Protein AF-A0A6P0MDU3-F1 (afdb_monomer_lite)

Radius of gyration: 16.69 Å; chains: 1; bounding box: 45×34×30 Å

pLDDT: mean 78.15, std 20.27, range [40.91, 98.0]

Sequence (66 aa):
MTVATTPVETNPIVLRMPPALDMDDDQFFEFCQINRDLRIERTSEGEIIVMPPTGSGTGGRNFSLN

Secondary structure (DSSP, 8-state):
----------PPEEE---GGG---HHHHHHHHHHSTTSEEEE-TTS-EEEEPPTTSS--S------

Foldseek 3Di:
DDDPDDDDPFDKDKDDDDPVPQDDPVRVVVVCVVVVQWDWDADPVGIIITGDDPDPPPPDDPPDDD

Structure (mmCIF, N/CA/C/O backbone):
data_AF-A0A6P0MDU3-F1
#
_entry.id   AF-A0A6P0MDU3-F1
#
loop_
_atom_site.group_PDB
_atom_site.id
_atom_site.type_symbol
_atom_site.label_atom_id
_atom_site.label_alt_id
_atom_site.label_comp_id
_atom_site.label_asym_id
_atom_site.label_entity_id
_atom_site.label_seq_id
_atom_site.pdbx_PDB_ins_code
_atom_site.Cartn_x
_atom_site.Cartn_y
_atom_site.Cartn_z
_atom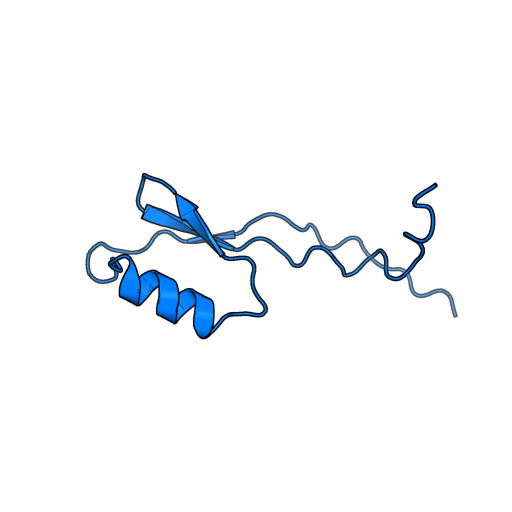_site.occupancy
_atom_site.B_iso_or_equiv
_atom_site.auth_seq_id
_atom_site.auth_comp_id
_atom_site.auth_asym_id
_atom_site.auth_atom_id
_atom_site.pdbx_PDB_model_num
ATOM 1 N N . MET A 1 1 ? 34.654 9.273 19.936 1.00 41.66 1 MET A N 1
ATOM 2 C CA . MET A 1 1 ? 33.487 10.158 19.745 1.00 41.66 1 MET A CA 1
ATOM 3 C C . MET A 1 1 ? 32.247 9.313 19.968 1.00 41.66 1 MET A C 1
ATOM 5 O O . MET A 1 1 ? 32.003 8.405 19.188 1.00 41.66 1 MET A O 1
ATOM 9 N N . THR A 1 2 ? 31.546 9.505 21.080 1.00 43.44 2 THR A N 1
ATOM 10 C CA . THR A 1 2 ? 30.281 8.819 21.376 1.00 43.44 2 THR A CA 1
ATOM 11 C C . THR A 1 2 ? 29.163 9.563 20.659 1.00 43.44 2 THR A C 1
ATOM 13 O O . THR A 1 2 ? 28.803 10.665 21.065 1.00 43.44 2 THR A O 1
ATOM 16 N N . VAL A 1 3 ? 28.660 9.001 19.561 1.00 49.91 3 VAL A N 1
ATOM 17 C CA . VAL A 1 3 ? 27.452 9.513 18.906 1.00 49.91 3 VAL A CA 1
ATOM 18 C C . VAL A 1 3 ? 26.272 9.113 19.785 1.00 49.91 3 VAL A C 1
ATOM 20 O O . VAL A 1 3 ? 26.032 7.927 19.996 1.00 49.91 3 VAL A O 1
ATOM 23 N N . ALA A 1 4 ? 25.575 10.099 20.343 1.00 49.97 4 ALA A N 1
ATOM 24 C CA . ALA A 1 4 ? 24.309 9.877 21.021 1.00 49.97 4 ALA A CA 1
ATOM 25 C C . ALA A 1 4 ? 23.246 9.577 19.957 1.00 49.97 4 ALA A C 1
ATOM 27 O O . ALA A 1 4 ? 22.773 10.479 19.269 1.00 49.97 4 ALA A O 1
ATOM 28 N N . THR A 1 5 ? 22.901 8.304 19.783 1.00 52.56 5 THR A N 1
ATOM 29 C CA . THR A 1 5 ? 21.744 7.892 18.988 1.00 52.56 5 THR A CA 1
ATOM 30 C C . THR A 1 5 ? 20.492 8.192 19.802 1.00 52.56 5 THR A C 1
ATOM 32 O O . THR A 1 5 ? 20.130 7.451 20.713 1.00 52.56 5 THR A O 1
ATOM 35 N N . THR A 1 6 ? 19.833 9.310 19.508 1.00 54.16 6 THR A N 1
ATOM 36 C CA . THR A 1 6 ? 18.448 9.523 19.937 1.00 54.16 6 THR A CA 1
ATOM 37 C C . THR A 1 6 ? 17.591 8.390 19.363 1.00 54.16 6 THR A C 1
ATOM 39 O O . THR A 1 6 ? 17.671 8.162 18.151 1.00 54.16 6 THR A O 1
ATOM 42 N N . PRO A 1 7 ? 16.789 7.673 20.171 1.00 56.25 7 PRO A N 1
ATOM 43 C CA . PRO A 1 7 ? 15.821 6.721 19.645 1.00 56.25 7 PRO A CA 1
ATOM 44 C C . PRO A 1 7 ? 14.852 7.488 18.746 1.00 56.25 7 PRO A C 1
ATOM 46 O O . PRO A 1 7 ? 14.139 8.376 19.208 1.00 56.25 7 PRO A O 1
ATOM 49 N N . VAL A 1 8 ? 14.868 7.201 17.447 1.00 60.50 8 VAL A N 1
ATOM 50 C CA . VAL A 1 8 ? 13.772 7.613 16.573 1.00 60.50 8 VAL A CA 1
ATOM 51 C C . VAL A 1 8 ? 12.598 6.723 16.954 1.00 60.50 8 VAL A C 1
ATOM 53 O O . VAL A 1 8 ? 12.719 5.503 16.892 1.00 60.50 8 VAL A O 1
ATOM 56 N N . GLU A 1 9 ? 11.494 7.323 17.392 1.00 59.25 9 GLU A N 1
ATOM 57 C CA . GLU A 1 9 ? 10.225 6.626 17.611 1.00 59.25 9 GLU A CA 1
ATOM 58 C C . GLU A 1 9 ? 9.801 5.970 16.290 1.00 59.25 9 GLU A C 1
ATOM 60 O O . GLU A 1 9 ? 9.350 6.632 15.355 1.00 59.25 9 GLU A O 1
ATOM 65 N N . THR A 1 10 ? 10.000 4.660 16.181 1.00 67.50 10 THR A N 1
ATOM 66 C CA . THR A 1 10 ? 9.649 3.876 14.998 1.00 67.50 10 THR A CA 1
ATOM 67 C C . THR A 1 10 ? 8.211 3.392 15.127 1.00 67.50 10 THR A C 1
ATOM 69 O O . THR A 1 10 ? 7.966 2.205 15.346 1.00 67.50 10 THR A O 1
ATOM 72 N N . ASN A 1 11 ? 7.263 4.316 15.000 1.00 82.50 11 ASN A N 1
ATOM 73 C CA .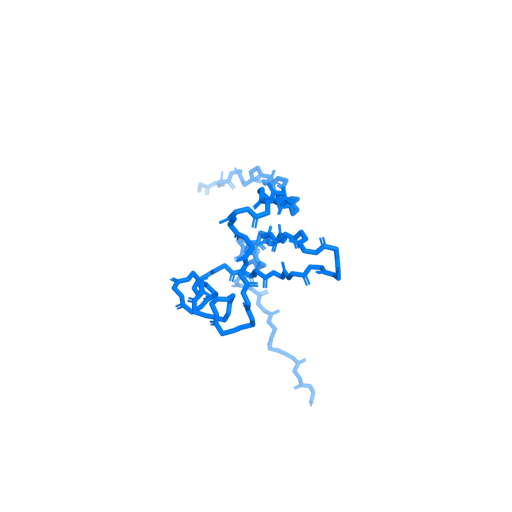 ASN A 1 11 ? 5.845 3.981 14.922 1.00 82.50 11 ASN A CA 1
ATOM 74 C C . ASN A 1 11 ? 5.427 3.755 13.459 1.00 82.50 11 ASN A C 1
ATOM 76 O O . ASN A 1 11 ? 5.923 4.451 12.569 1.00 82.50 11 ASN A O 1
ATOM 80 N N . PRO A 1 12 ? 4.536 2.786 13.190 1.00 88.31 12 PRO A N 1
ATOM 81 C CA . PRO A 1 12 ? 3.997 2.576 11.854 1.00 88.31 12 PRO A CA 1
ATOM 82 C C . PRO A 1 12 ? 3.187 3.787 11.394 1.00 88.31 12 PRO A C 1
ATOM 84 O O . PRO A 1 12 ? 2.448 4.394 12.172 1.00 88.31 12 PRO A O 1
ATOM 87 N N . ILE A 1 13 ? 3.310 4.113 10.110 1.00 92.38 13 ILE A N 1
ATOM 88 C CA . ILE A 1 13 ? 2.495 5.144 9.470 1.00 92.38 13 ILE A CA 1
ATOM 89 C C . ILE A 1 13 ? 1.332 4.449 8.771 1.00 92.38 13 ILE A C 1
ATOM 91 O O . ILE A 1 13 ? 1.547 3.553 7.957 1.00 92.38 13 ILE A O 1
ATOM 95 N N . VAL A 1 14 ? 0.110 4.882 9.076 1.00 95.06 14 VAL A N 1
ATOM 96 C CA . VAL A 1 14 ? -1.110 4.399 8.421 1.00 95.06 14 VAL A CA 1
ATOM 97 C C . VAL A 1 14 ? -1.563 5.433 7.397 1.00 95.06 14 VAL A C 1
ATOM 99 O O . VAL A 1 14 ? -1.808 6.592 7.739 1.00 95.06 14 VAL A O 1
ATOM 102 N N . LEU A 1 15 ? -1.675 5.016 6.141 1.00 93.75 15 LEU A N 1
ATOM 103 C CA . LEU A 1 15 ? -2.169 5.819 5.032 1.00 93.75 15 LEU A CA 1
ATOM 104 C C . LEU A 1 15 ? -3.587 5.369 4.683 1.00 93.75 15 LEU A C 1
ATOM 106 O O . LEU A 1 15 ? -3.844 4.193 4.424 1.00 93.75 15 LEU A O 1
ATOM 110 N N . ARG A 1 16 ? -4.503 6.335 4.659 1.00 94.81 16 ARG A N 1
ATOM 111 C CA . ARG A 1 16 ? -5.892 6.147 4.237 1.00 94.81 16 ARG A CA 1
ATOM 112 C C . ARG A 1 16 ? -6.064 6.785 2.876 1.00 94.81 16 ARG A C 1
ATOM 114 O O . ARG A 1 16 ? -5.940 8.003 2.749 1.00 94.81 16 ARG A O 1
ATOM 121 N N . MET A 1 17 ? -6.317 5.955 1.876 1.00 91.62 17 MET A N 1
ATOM 122 C CA . MET A 1 17 ? -6.471 6.407 0.503 1.00 91.62 17 MET A CA 1
ATOM 123 C C . MET A 1 17 ? -7.949 6.700 0.214 1.00 91.62 17 MET A C 1
ATOM 125 O O . MET A 1 17 ? -8.830 6.040 0.765 1.00 91.62 17 MET A O 1
ATOM 129 N N . PRO A 1 18 ? -8.257 7.716 -0.608 1.00 94.06 18 PRO A N 1
ATOM 130 C CA . PRO A 1 18 ? -9.602 7.881 -1.137 1.00 94.06 18 PRO A CA 1
ATOM 131 C C . PRO A 1 18 ? -9.935 6.715 -2.088 1.00 94.06 18 PRO A C 1
ATOM 133 O O . PRO A 1 18 ? -9.029 6.245 -2.774 1.00 94.06 18 PRO A O 1
ATOM 136 N N . PRO A 1 19 ? -11.219 6.341 -2.256 1.00 90.00 19 PRO A N 1
ATOM 137 C CA . PRO A 1 19 ? -11.615 5.213 -3.113 1.00 90.00 19 PRO A CA 1
ATOM 138 C C . PRO A 1 19 ? -11.142 5.311 -4.572 1.00 90.00 19 PRO A C 1
ATOM 140 O O . PRO A 1 19 ? -10.969 4.314 -5.259 1.00 90.00 19 PRO A O 1
ATOM 143 N N . ALA A 1 20 ? -10.909 6.530 -5.071 1.00 92.62 20 ALA A N 1
ATOM 144 C CA . ALA A 1 20 ? -10.373 6.757 -6.415 1.00 92.62 20 ALA A CA 1
ATOM 145 C C . ALA A 1 20 ? -8.912 6.288 -6.595 1.00 92.62 20 ALA A C 1
ATOM 147 O O . ALA A 1 20 ? -8.426 6.263 -7.723 1.00 92.62 20 ALA A O 1
ATOM 148 N N . LEU A 1 21 ? -8.212 5.976 -5.500 1.00 91.12 21 LEU A N 1
ATOM 149 C CA . LEU A 1 21 ? -6.839 5.466 -5.466 1.00 91.12 21 LEU A CA 1
ATOM 150 C C . LEU A 1 21 ? -6.771 4.037 -4.904 1.00 91.12 21 LEU A C 1
ATOM 152 O O . LEU A 1 21 ? -5.682 3.582 -4.548 1.00 91.12 21 LEU A O 1
ATOM 156 N N . ASP A 1 22 ? -7.908 3.343 -4.809 1.00 90.38 22 ASP A N 1
ATOM 157 C CA . ASP A 1 22 ? -7.914 1.930 -4.452 1.00 90.38 22 ASP A CA 1
ATOM 158 C C . ASP A 1 22 ? -7.146 1.138 -5.510 1.00 90.38 22 ASP A C 1
ATOM 160 O O . ASP A 1 22 ? -7.340 1.306 -6.715 1.00 90.38 22 ASP A O 1
ATOM 164 N N . MET A 1 23 ? -6.246 0.288 -5.028 1.00 94.25 23 MET A N 1
ATOM 165 C CA . MET A 1 23 ? -5.424 -0.584 -5.854 1.00 94.25 23 MET A CA 1
ATOM 166 C C . MET A 1 23 ? -5.977 -2.001 -5.778 1.00 94.25 23 MET A C 1
ATOM 168 O O . MET A 1 23 ? -6.229 -2.504 -4.676 1.00 94.25 23 MET A O 1
ATOM 172 N N . ASP A 1 24 ? -6.103 -2.661 -6.926 1.00 94.94 24 ASP A N 1
ATOM 173 C CA . ASP A 1 24 ? -6.272 -4.112 -6.952 1.00 94.94 24 ASP A CA 1
ATOM 174 C C . ASP A 1 24 ? -4.992 -4.831 -6.474 1.00 94.94 24 ASP A C 1
ATOM 176 O O . ASP A 1 24 ? -4.008 -4.209 -6.060 1.00 94.94 24 ASP A O 1
ATOM 180 N N . ASP A 1 25 ? -5.025 -6.161 -6.441 1.00 95.69 25 ASP A N 1
ATOM 181 C CA . ASP A 1 25 ? -3.915 -6.957 -5.912 1.00 95.69 25 ASP A CA 1
ATOM 182 C C . ASP A 1 25 ? -2.636 -6.819 -6.752 1.00 95.69 25 ASP A C 1
ATOM 184 O O . ASP A 1 25 ? -1.543 -6.751 -6.183 1.00 95.69 25 ASP A O 1
ATOM 188 N N . ASP A 1 26 ? -2.761 -6.710 -8.076 1.00 97.69 26 ASP A N 1
ATOM 189 C CA . ASP A 1 26 ? -1.623 -6.589 -8.990 1.00 97.69 26 ASP A CA 1
ATOM 190 C C . ASP A 1 26 ? -0.996 -5.192 -8.888 1.00 97.69 26 ASP A C 1
ATOM 192 O O . ASP A 1 26 ? 0.223 -5.054 -8.759 1.00 97.69 26 ASP A O 1
ATOM 196 N N . GLN A 1 27 ? -1.823 -4.146 -8.843 1.00 96.81 27 GLN A N 1
ATOM 197 C CA . GLN A 1 27 ? -1.384 -2.766 -8.636 1.00 96.81 27 GLN A CA 1
ATOM 198 C C . GLN A 1 27 ? -0.730 -2.575 -7.268 1.00 96.81 27 GLN A C 1
ATOM 200 O O . GLN A 1 27 ? 0.309 -1.921 -7.154 1.00 96.81 27 GLN A O 1
ATOM 205 N N . PHE A 1 28 ? -1.310 -3.159 -6.216 1.00 96.44 28 PHE A N 1
ATOM 206 C CA . PHE A 1 28 ? -0.720 -3.105 -4.883 1.00 96.44 28 PHE A CA 1
ATOM 207 C C . PHE A 1 28 ? 0.617 -3.854 -4.839 1.00 96.44 28 PHE A C 1
ATOM 209 O O . PHE A 1 28 ? 1.579 -3.383 -4.221 1.00 96.44 28 PHE A O 1
ATOM 216 N N . PHE A 1 29 ? 0.715 -4.988 -5.535 1.00 96.44 29 PHE A N 1
ATOM 217 C CA . PHE A 1 29 ? 1.972 -5.703 -5.680 1.00 96.44 29 PHE A CA 1
ATOM 218 C C . PHE A 1 29 ? 3.022 -4.848 -6.400 1.00 96.44 29 PHE A C 1
ATOM 220 O O . PHE A 1 29 ? 4.120 -4.688 -5.868 1.00 96.44 29 PHE A O 1
ATOM 227 N N . GLU A 1 30 ? 2.702 -4.235 -7.542 1.00 98.00 30 GLU A N 1
ATOM 228 C CA . GLU A 1 30 ? 3.608 -3.321 -8.254 1.00 98.00 30 GLU A CA 1
ATOM 229 C C . GLU A 1 30 ? 4.044 -2.136 -7.385 1.00 98.00 30 GLU A C 1
ATOM 231 O O . GLU A 1 30 ? 5.232 -1.811 -7.325 1.00 98.00 30 GLU A O 1
ATOM 236 N N . PHE A 1 31 ? 3.114 -1.534 -6.643 1.00 95.94 31 PHE A N 1
ATOM 237 C CA . PHE A 1 31 ? 3.412 -0.478 -5.680 1.00 95.94 31 PHE A CA 1
ATOM 238 C C . PHE A 1 31 ? 4.455 -0.931 -4.646 1.00 95.94 31 PHE A C 1
ATOM 240 O O . PHE A 1 31 ? 5.425 -0.211 -4.385 1.00 95.94 31 PHE A O 1
ATOM 247 N N . CYS A 1 32 ? 4.326 -2.148 -4.113 1.00 95.44 32 CYS A N 1
ATOM 248 C CA . CYS A 1 32 ? 5.327 -2.735 -3.221 1.00 95.44 32 CYS A CA 1
ATOM 249 C C . CYS A 1 32 ? 6.654 -3.021 -3.947 1.00 95.44 32 CYS A C 1
ATOM 251 O O . CYS A 1 32 ? 7.726 -2.807 -3.384 1.00 95.44 32 CYS A O 1
ATOM 253 N N . GLN A 1 33 ? 6.609 -3.468 -5.206 1.00 96.25 33 GLN A N 1
ATOM 254 C CA . GLN A 1 33 ? 7.799 -3.734 -6.023 1.00 96.25 33 GLN A CA 1
ATOM 255 C C . GLN A 1 33 ? 8.582 -2.470 -6.386 1.00 96.25 33 GLN A C 1
ATOM 257 O O . GLN A 1 33 ? 9.783 -2.572 -6.622 1.00 96.25 33 GLN A O 1
ATOM 262 N N . ILE A 1 34 ? 7.937 -1.308 -6.454 1.00 97.38 34 ILE A N 1
ATOM 263 C CA . ILE A 1 34 ? 8.606 -0.017 -6.653 1.00 97.38 34 ILE A CA 1
ATOM 264 C C . ILE A 1 34 ? 9.241 0.455 -5.339 1.00 97.38 34 ILE A C 1
ATOM 266 O O . ILE A 1 34 ? 10.350 0.982 -5.339 1.00 97.38 34 ILE A O 1
ATOM 270 N N . ASN A 1 35 ? 8.576 0.206 -4.210 1.00 94.50 35 ASN A N 1
ATOM 271 C CA . ASN A 1 35 ? 9.001 0.631 -2.878 1.00 94.50 35 ASN A CA 1
ATOM 272 C C . ASN A 1 35 ? 9.635 -0.520 -2.070 1.00 94.50 35 ASN A C 1
ATOM 274 O O . ASN A 1 35 ? 9.333 -0.678 -0.889 1.00 94.50 35 ASN A O 1
ATOM 278 N N . ARG A 1 36 ? 10.510 -1.333 -2.687 1.00 90.25 36 ARG A N 1
ATOM 279 C CA . ARG A 1 36 ? 11.031 -2.584 -2.077 1.00 90.25 36 ARG A CA 1
ATOM 280 C C . ARG A 1 36 ? 11.790 -2.395 -0.767 1.00 90.25 36 ARG A C 1
ATOM 282 O O . ARG A 1 36 ? 11.895 -3.338 0.010 1.00 90.25 36 ARG A O 1
ATOM 289 N N . ASP A 1 37 ? 12.334 -1.204 -0.547 1.00 87.81 37 ASP A N 1
ATOM 290 C CA . ASP A 1 37 ? 13.076 -0.872 0.671 1.00 87.81 37 ASP A CA 1
ATOM 291 C C . ASP A 1 37 ? 12.146 -0.639 1.873 1.00 87.81 37 ASP A C 1
ATOM 293 O O . ASP A 1 37 ? 12.598 -0.599 3.020 1.00 87.81 37 ASP A O 1
ATOM 297 N N . LEU A 1 38 ? 10.843 -0.485 1.622 1.00 89.50 38 LEU A N 1
ATOM 298 C CA . LEU A 1 38 ? 9.821 -0.310 2.640 1.00 89.50 38 LEU A CA 1
ATOM 299 C C . LEU A 1 38 ? 9.114 -1.635 2.917 1.00 89.50 38 LEU A C 1
ATOM 301 O O . LEU A 1 38 ? 8.784 -2.403 2.015 1.00 89.50 38 LEU A O 1
ATOM 305 N N . ARG A 1 39 ? 8.794 -1.866 4.190 1.00 91.12 39 ARG A N 1
ATOM 306 C CA . ARG A 1 39 ? 7.854 -2.915 4.575 1.00 91.12 39 ARG A CA 1
ATOM 307 C C . ARG A 1 39 ? 6.444 -2.330 4.546 1.00 91.12 39 ARG A C 1
ATOM 309 O O . ARG A 1 39 ? 6.084 -1.537 5.415 1.00 91.12 39 ARG A O 1
ATOM 316 N N . ILE A 1 40 ? 5.682 -2.716 3.530 1.00 94.94 40 ILE A N 1
ATOM 317 C CA . ILE A 1 40 ? 4.333 -2.220 3.252 1.00 94.94 40 ILE A CA 1
ATOM 318 C C . ILE A 1 40 ? 3.335 -3.361 3.457 1.00 94.94 40 ILE A C 1
ATOM 320 O O . ILE A 1 40 ? 3.534 -4.463 2.950 1.00 94.94 40 ILE A O 1
ATOM 324 N N . GLU A 1 41 ? 2.261 -3.095 4.194 1.00 95.00 41 GLU A N 1
ATOM 325 C CA . GLU A 1 41 ? 1.169 -4.037 4.460 1.00 95.00 41 GLU A CA 1
ATOM 326 C C . GLU A 1 41 ? -0.176 -3.375 4.113 1.00 95.00 41 GLU A C 1
ATOM 328 O O . GLU A 1 41 ? -0.318 -2.161 4.258 1.00 95.00 41 GLU A O 1
ATOM 333 N N . ARG A 1 42 ? -1.168 -4.149 3.650 1.00 95.38 42 ARG A N 1
ATOM 334 C CA . ARG A 1 42 ? -2.542 -3.673 3.407 1.00 95.38 42 ARG A CA 1
ATOM 335 C C . ARG A 1 42 ? -3.508 -4.417 4.321 1.00 95.38 42 ARG A C 1
ATOM 337 O O . ARG A 1 42 ? -3.497 -5.648 4.350 1.00 95.38 42 ARG A O 1
ATOM 344 N N . THR A 1 43 ? -4.329 -3.687 5.069 1.00 94.06 43 THR A N 1
ATOM 345 C CA . THR A 1 43 ? -5.346 -4.285 5.945 1.00 94.06 43 THR A CA 1
ATOM 346 C C . THR A 1 43 ? -6.556 -4.763 5.139 1.00 94.06 43 THR A C 1
ATOM 348 O O . THR A 1 43 ? -6.734 -4.404 3.974 1.00 94.06 43 THR A O 1
ATOM 351 N N . SER A 1 44 ? -7.439 -5.546 5.767 1.00 91.06 44 SER A N 1
ATOM 352 C CA . SER A 1 44 ? -8.721 -5.939 5.163 1.00 91.06 44 SER A CA 1
ATOM 353 C C . SER A 1 44 ? -9.663 -4.759 4.903 1.00 91.06 44 SER A C 1
ATOM 355 O O . SER A 1 44 ? -10.595 -4.894 4.120 1.00 91.06 44 SER A O 1
ATOM 357 N N . GLU A 1 45 ? -9.435 -3.621 5.562 1.00 90.81 45 GLU A N 1
ATOM 358 C CA . GLU A 1 45 ? -10.197 -2.380 5.373 1.00 90.81 45 GLU A CA 1
ATOM 359 C C . GLU A 1 45 ? -9.601 -1.487 4.270 1.00 90.81 45 GLU A C 1
ATOM 361 O O . GLU A 1 45 ? -10.136 -0.418 3.994 1.00 90.81 45 GLU A O 1
ATOM 366 N N . GLY A 1 46 ? -8.500 -1.911 3.634 1.00 90.94 46 GLY A N 1
ATOM 367 C CA . GLY A 1 46 ? -7.824 -1.156 2.575 1.00 90.94 46 GLY A CA 1
ATOM 368 C C . GLY A 1 46 ? -6.824 -0.108 3.076 1.00 90.94 46 GLY A C 1
ATOM 369 O O . GLY A 1 46 ? -6.256 0.626 2.271 1.00 90.94 46 GLY A O 1
ATOM 370 N N . GLU A 1 47 ? -6.559 -0.037 4.385 1.00 94.50 47 GLU A N 1
ATOM 371 C CA . GLU A 1 47 ? -5.529 0.858 4.922 1.00 94.50 47 GLU A CA 1
ATOM 372 C C . GLU A 1 47 ? -4.127 0.340 4.572 1.00 94.50 47 GLU A C 1
ATOM 374 O O . GLU A 1 47 ? -3.857 -0.861 4.659 1.00 94.50 47 GLU A O 1
ATOM 379 N N . ILE A 1 48 ? -3.220 1.251 4.213 1.00 95.56 48 ILE A N 1
ATOM 380 C CA . ILE A 1 48 ? -1.826 0.924 3.899 1.00 95.56 48 ILE A CA 1
ATOM 381 C C . ILE A 1 48 ? -0.958 1.262 5.105 1.00 95.56 48 ILE A C 1
ATOM 383 O O . ILE A 1 48 ? -0.915 2.407 5.551 1.00 95.56 48 ILE A O 1
ATOM 387 N N . ILE A 1 49 ? -0.240 0.273 5.621 1.00 95.06 49 ILE A N 1
ATOM 388 C CA . ILE A 1 49 ? 0.664 0.416 6.756 1.00 95.06 49 ILE A CA 1
ATOM 389 C C . ILE A 1 49 ? 2.096 0.390 6.232 1.00 95.06 49 ILE A C 1
ATOM 391 O O . ILE A 1 49 ? 2.528 -0.591 5.630 1.00 95.06 49 ILE A O 1
ATOM 395 N N . VAL A 1 50 ? 2.846 1.459 6.491 1.00 93.81 50 VAL A N 1
ATOM 396 C CA . VAL A 1 50 ? 4.288 1.513 6.241 1.00 93.81 50 VAL A CA 1
ATOM 397 C C . VAL A 1 50 ? 5.001 1.307 7.566 1.00 93.81 50 VAL A C 1
ATOM 399 O O . VAL A 1 50 ? 4.968 2.162 8.457 1.00 93.81 50 VAL A O 1
ATOM 402 N N . MET A 1 51 ? 5.639 0.148 7.697 1.00 89.31 51 MET A N 1
ATOM 403 C CA . MET A 1 51 ? 6.436 -0.179 8.865 1.00 89.31 51 MET A CA 1
ATOM 404 C C . MET A 1 51 ? 7.806 0.503 8.752 1.00 89.31 51 MET A C 1
ATOM 406 O O . MET A 1 51 ? 8.433 0.467 7.688 1.00 89.31 51 MET A O 1
ATOM 410 N N . PRO A 1 52 ? 8.310 1.106 9.837 1.00 77.44 52 PRO A N 1
ATOM 411 C CA . PRO A 1 52 ? 9.661 1.648 9.865 1.00 77.44 52 PRO A CA 1
ATOM 412 C C . PRO A 1 52 ? 10.696 0.532 9.640 1.00 77.44 52 PRO A C 1
ATOM 414 O O . PRO A 1 52 ? 10.436 -0.629 9.978 1.00 77.44 52 PRO A O 1
ATOM 417 N N . PRO A 1 53 ? 11.882 0.856 9.093 1.00 68.69 53 PRO A N 1
ATOM 418 C CA . PRO A 1 53 ? 12.906 -0.140 8.819 1.00 68.69 53 PRO A CA 1
ATOM 419 C C . PRO A 1 53 ? 13.320 -0.840 10.117 1.00 68.69 53 PRO A C 1
ATOM 421 O O . PRO A 1 53 ? 13.798 -0.213 11.065 1.00 68.69 53 PRO A O 1
ATOM 424 N N . THR A 1 54 ? 13.177 -2.162 10.154 1.00 60.59 54 THR A N 1
ATOM 425 C CA . THR A 1 54 ? 13.699 -2.997 11.237 1.00 60.59 54 THR A CA 1
ATOM 426 C C . THR A 1 54 ? 15.217 -3.090 11.094 1.00 60.59 54 THR A C 1
ATOM 428 O O . THR A 1 54 ? 15.716 -4.073 10.553 1.00 60.59 54 THR A O 1
ATOM 431 N N . GLY A 1 55 ? 15.981 -2.063 11.490 1.00 56.66 55 GLY A N 1
ATOM 432 C CA . GLY A 1 55 ? 17.435 -2.181 11.331 1.00 56.66 55 GLY A CA 1
ATOM 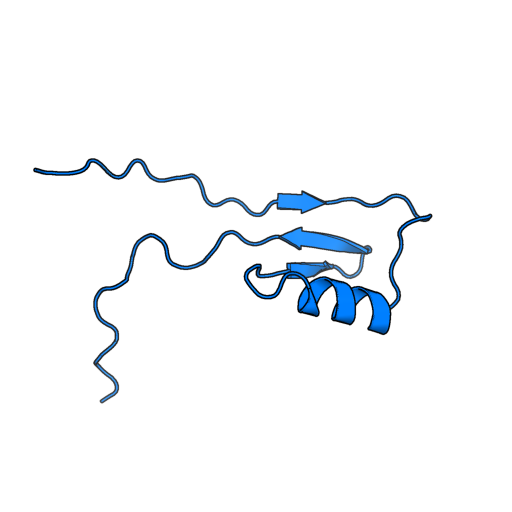433 C C . GLY A 1 55 ? 18.356 -0.978 11.486 1.00 56.66 55 GLY A C 1
ATOM 434 O O . GLY A 1 55 ? 19.491 -1.089 11.038 1.00 56.66 55 GLY A O 1
ATOM 435 N N . SER A 1 56 ? 17.984 0.136 12.121 1.00 51.69 56 SER A N 1
ATOM 436 C CA . SER A 1 56 ? 18.984 1.187 12.415 1.00 51.69 56 SER A CA 1
ATOM 437 C C . SER A 1 56 ? 19.792 0.952 13.706 1.00 51.69 56 SER A C 1
ATOM 439 O O . SER A 1 56 ? 20.704 1.722 13.996 1.00 51.69 56 SER A O 1
ATOM 441 N N . GLY A 1 57 ? 19.504 -0.112 14.474 1.00 53.75 57 GLY A N 1
ATOM 442 C CA . GLY A 1 57 ? 20.114 -0.348 15.795 1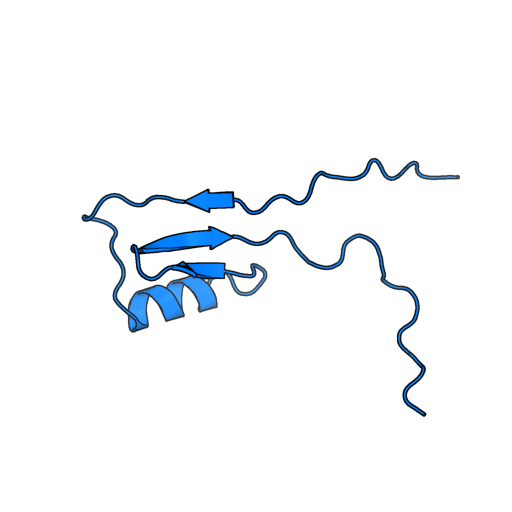.00 53.75 57 GLY A CA 1
ATOM 443 C C . GLY A 1 57 ? 20.964 -1.612 15.976 1.00 53.75 57 GLY A C 1
ATOM 444 O O . GLY A 1 57 ? 21.684 -1.697 16.967 1.00 53.75 57 GLY A O 1
ATOM 445 N N . THR A 1 58 ? 20.910 -2.610 15.087 1.00 51.47 58 THR A N 1
ATOM 446 C CA . THR A 1 58 ? 21.469 -3.945 15.400 1.00 51.47 58 THR A CA 1
ATOM 447 C C . THR A 1 58 ? 22.198 -4.608 14.230 1.00 51.47 58 THR A C 1
ATOM 449 O O . THR A 1 58 ? 21.985 -5.771 13.907 1.00 51.47 58 THR A O 1
ATOM 452 N N . GLY A 1 59 ? 23.184 -3.912 13.660 1.00 44.59 59 GLY A N 1
ATOM 453 C CA . GLY A 1 59 ? 24.277 -4.537 12.896 1.00 44.59 59 GLY A CA 1
ATOM 454 C C . GLY A 1 59 ? 25.276 -5.294 13.790 1.00 44.59 59 GLY A C 1
ATOM 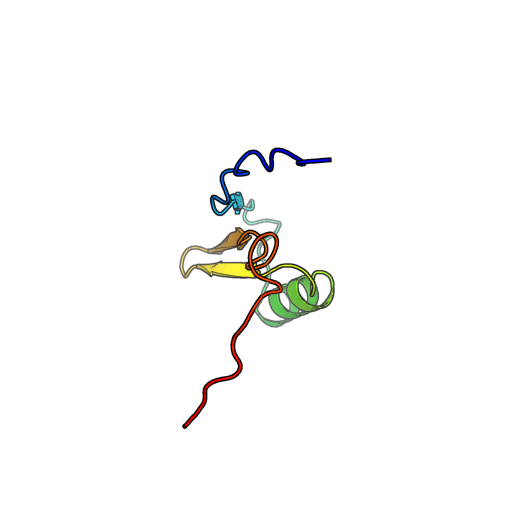455 O O . GLY A 1 59 ? 26.484 -5.190 13.599 1.00 44.59 59 GLY A O 1
ATOM 456 N N . GLY A 1 60 ? 24.798 -5.999 14.818 1.00 52.06 60 GLY A N 1
ATOM 457 C CA . GLY A 1 60 ? 25.626 -6.619 15.845 1.00 52.06 60 GLY A CA 1
ATOM 458 C C . GLY A 1 60 ? 24.996 -7.896 16.386 1.00 52.06 60 GLY A C 1
ATOM 459 O O . GLY A 1 60 ? 24.230 -7.843 17.337 1.00 52.06 60 GLY A O 1
ATOM 460 N N . ARG A 1 61 ? 25.435 -9.029 15.823 1.00 52.66 61 ARG A N 1
ATOM 461 C CA . ARG A 1 61 ? 25.303 -10.405 16.340 1.00 52.66 61 ARG A CA 1
ATOM 462 C C . ARG A 1 61 ? 23.910 -11.044 16.234 1.00 52.66 61 ARG A C 1
ATOM 464 O O . ARG A 1 61 ? 23.118 -10.992 17.159 1.00 52.66 61 ARG A O 1
ATOM 471 N N . ASN A 1 62 ? 23.714 -11.819 15.170 1.00 48.38 62 ASN A N 1
ATOM 472 C CA . ASN A 1 62 ? 22.987 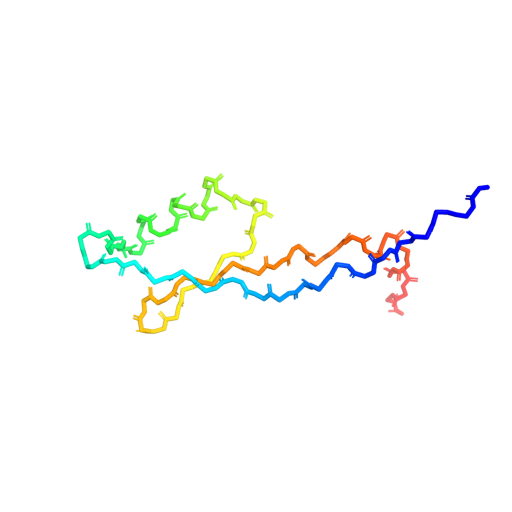-13.089 15.249 1.00 48.38 62 ASN A CA 1
ATOM 473 C C . ASN A 1 62 ? 23.831 -14.174 14.569 1.00 48.38 62 ASN A C 1
ATOM 475 O O . ASN A 1 62 ? 23.522 -14.648 13.484 1.00 48.38 62 ASN A O 1
ATOM 479 N N . PHE A 1 63 ? 24.956 -14.519 15.201 1.00 46.97 63 PHE A N 1
ATOM 480 C CA . PHE A 1 63 ? 25.711 -15.735 14.898 1.00 46.97 63 PHE A CA 1
ATOM 481 C C . PHE A 1 63 ? 25.663 -16.613 16.145 1.00 46.97 63 PHE A C 1
ATOM 483 O O . PHE A 1 63 ? 26.564 -16.588 16.977 1.00 46.97 63 PHE A O 1
ATOM 490 N N . SER A 1 64 ? 24.537 -17.290 16.338 1.00 44.75 64 SER A N 1
ATOM 491 C CA . SER A 1 64 ? 24.380 -18.430 17.246 1.00 44.75 64 SER A CA 1
ATOM 492 C C . SER A 1 64 ? 23.109 -19.168 16.835 1.00 44.75 64 SER A C 1
ATOM 494 O O . SER A 1 64 ? 22.052 -19.003 17.435 1.00 44.75 64 SER A O 1
ATOM 496 N N . LEU A 1 65 ? 23.207 -19.937 15.754 1.00 46.53 65 LEU A N 1
ATOM 497 C CA . LEU A 1 65 ? 22.376 -21.122 15.589 1.00 46.53 65 LEU A CA 1
ATOM 498 C C . LEU A 1 65 ? 23.273 -22.286 16.017 1.00 46.53 65 LEU A C 1
ATOM 500 O O . LEU A 1 65 ? 24.358 -22.447 15.456 1.00 46.53 65 LEU A O 1
ATOM 504 N N . ASN A 1 66 ? 22.862 -22.960 17.094 1.00 40.91 66 ASN A N 1
ATOM 505 C CA . ASN A 1 66 ? 23.481 -24.181 17.619 1.00 40.91 66 ASN A CA 1
ATOM 506 C C . ASN A 1 66 ? 23.492 -25.296 16.574 1.00 40.91 66 ASN A C 1
ATOM 508 O O . ASN A 1 66 ? 22.488 -25.399 15.832 1.00 40.91 66 ASN A O 1
#